Protein AF-A0A3D2RMQ5-F1 (afdb_monomer_lite)

Foldseek 3Di:
DDDFDQDFDAFPQLDPVVQVVVVHQDPDDQSNDGQGRVQVSVLVCCVVPNDDQLCVVLVVVLCCQAVFDFQAQVNQVVQQVCLVPQLPDPVRCCQQPVVSGGHDGGDTGHRNVVSVLSVQCRPVNLCSCLPDDVLVVSQVVCVVRVHRRHSVSSVVD

Secondary structure (DSSP, 8-state):
------PPPPPTT--HHHHHHTTS--SSSGGG-----HHHHHHHHHHHH--S-HHHHHHHHHHHHHH-EEPPHHHHHHHHHTHHHHTT-TTTHHHH-TTSS---TTPEE--HHHHHHHHHHHHHTTHHHHTSHHHHHHHHHHHHTT----HHHHHT-

pLDDT: mean 96.99, std 2.7, range [72.25, 98.75]

Sequence (157 aa):
MYGVNATGPAPTGATREFYIDKGGIPMKGILSVSIPGIVDGWLIAHRQLGKLPLIDVFGPAIELCEHGFPVSHKLASALATEHDRFGADPYTQPIFEPDGRPLTPGEVLYQRNLGNTLRAIATQGRDAFYEGDVAAQIAAFSDEYGGLITQEDLARF

Structure (mmCIF, N/CA/C/O backbone):
data_AF-A0A3D2RMQ5-F1
#
_entry.id   AF-A0A3D2RMQ5-F1
#
loop_
_atom_site.group_PDB
_atom_site.id
_atom_site.type_symbol
_atom_site.label_atom_id
_atom_site.label_alt_id
_atom_site.label_comp_id
_atom_site.label_asym_id
_atom_site.label_entity_id
_atom_site.label_seq_id
_atom_site.pdbx_PDB_ins_code
_atom_site.Cartn_x
_atom_site.Cartn_y
_atom_site.Cartn_z
_atom_site.occupancy
_atom_site.B_iso_or_equiv
_atom_site.auth_seq_id
_atom_site.auth_comp_id
_atom_site.auth_asym_id
_atom_site.auth_atom_id
_atom_site.pdbx_PDB_model_num
ATOM 1 N N . MET A 1 1 ? -23.120 18.360 3.024 1.00 72.25 1 MET A N 1
ATOM 2 C CA . MET A 1 1 ? -21.799 18.017 2.455 1.00 72.25 1 MET A CA 1
ATOM 3 C C . MET A 1 1 ? -21.210 16.938 3.345 1.00 72.25 1 MET A C 1
ATOM 5 O O . MET A 1 1 ? -21.239 17.128 4.553 1.00 72.25 1 MET A O 1
ATOM 9 N N . TYR A 1 2 ? -20.772 15.814 2.778 1.00 84.56 2 TYR A N 1
ATOM 10 C CA . TYR A 1 2 ? -20.103 14.746 3.526 1.00 84.56 2 TYR A CA 1
ATOM 11 C C . TYR A 1 2 ? -18.595 14.879 3.323 1.00 84.56 2 TYR A C 1
ATOM 13 O O . TYR A 1 2 ? -18.153 15.151 2.208 1.00 84.56 2 TYR A O 1
ATOM 21 N N . GLY A 1 3 ? -17.828 14.712 4.396 1.00 90.69 3 GLY A N 1
ATOM 22 C CA . GLY A 1 3 ? -16.374 14.626 4.358 1.00 90.69 3 GLY A CA 1
ATOM 23 C C . GLY A 1 3 ? -15.936 13.394 5.136 1.00 90.69 3 GLY A C 1
ATOM 24 O O . GLY A 1 3 ? -16.465 13.137 6.215 1.00 90.69 3 GLY A O 1
ATOM 25 N N . VAL A 1 4 ? -14.994 12.636 4.582 1.00 94.00 4 VAL A N 1
ATOM 26 C CA . VAL A 1 4 ? -14.385 11.477 5.242 1.00 94.00 4 VAL A CA 1
ATOM 27 C C . VAL A 1 4 ? -12.908 11.792 5.427 1.00 94.00 4 VAL A C 1
ATOM 29 O O . VAL A 1 4 ? -12.198 12.007 4.445 1.00 94.00 4 VAL A O 1
ATOM 32 N N . ASN A 1 5 ? -12.455 11.860 6.679 1.00 94.38 5 ASN A N 1
ATOM 33 C CA . ASN A 1 5 ? -11.034 11.972 6.980 1.00 94.38 5 ASN A CA 1
ATOM 34 C C . ASN A 1 5 ? -10.452 10.567 7.142 1.00 94.38 5 ASN A C 1
ATOM 36 O O . ASN A 1 5 ? -10.706 9.908 8.141 1.00 94.38 5 ASN A O 1
ATOM 40 N N . ALA A 1 6 ? -9.673 10.147 6.152 1.00 96.50 6 ALA A N 1
ATOM 41 C CA . ALA A 1 6 ? -8.998 8.855 6.097 1.00 96.50 6 ALA A CA 1
ATOM 42 C C . ALA A 1 6 ? -7.469 9.023 6.184 1.00 96.50 6 ALA A C 1
ATOM 44 O O . ALA A 1 6 ? -6.706 8.265 5.585 1.00 96.50 6 ALA A O 1
ATOM 45 N N . THR A 1 7 ? -7.015 10.083 6.860 1.00 96.94 7 THR A N 1
ATOM 46 C CA . THR A 1 7 ? -5.590 10.375 7.033 1.00 96.94 7 THR A CA 1
ATOM 47 C C . THR A 1 7 ? -5.026 9.512 8.151 1.00 96.94 7 THR A C 1
ATOM 49 O O . THR A 1 7 ? -5.446 9.623 9.299 1.00 96.94 7 THR A O 1
ATOM 52 N N . GLY A 1 8 ? -4.048 8.685 7.803 1.00 96.12 8 GLY A N 1
ATOM 53 C CA . GLY A 1 8 ? -3.319 7.839 8.734 1.00 96.12 8 GLY A CA 1
ATOM 54 C C . GLY A 1 8 ? -2.612 8.592 9.856 1.00 96.12 8 GLY A C 1
ATOM 55 O O . GLY A 1 8 ? -1.786 9.453 9.532 1.00 96.12 8 GLY A O 1
ATOM 56 N N . PRO A 1 9 ? -2.845 8.271 11.142 1.00 97.25 9 PRO A N 1
ATOM 57 C CA . PRO A 1 9 ? -2.009 8.766 12.225 1.00 97.25 9 PRO A CA 1
ATOM 58 C C . PRO A 1 9 ? -0.601 8.163 12.149 1.00 97.25 9 PRO A C 1
ATOM 60 O O . PRO A 1 9 ? -0.368 7.133 11.510 1.00 97.25 9 PRO A O 1
ATOM 63 N N . ALA A 1 10 ? 0.348 8.805 12.825 1.00 97.62 10 ALA A N 1
ATOM 64 C CA . ALA A 1 10 ? 1.646 8.195 13.078 1.00 97.62 10 ALA A CA 1
ATOM 65 C C . ALA A 1 10 ? 1.475 6.947 13.972 1.00 97.62 10 ALA A C 1
ATOM 67 O O . ALA A 1 10 ? 0.596 6.956 14.840 1.00 97.62 10 ALA A O 1
ATOM 68 N N . PRO A 1 11 ? 2.289 5.890 13.789 1.00 97.81 11 PRO A N 1
ATOM 69 C CA . PRO A 1 11 ? 2.280 4.755 14.707 1.00 97.81 11 PRO A CA 1
ATOM 70 C C . PRO A 1 11 ? 2.685 5.201 16.117 1.00 97.81 11 PRO A C 1
ATOM 72 O O . PRO A 1 11 ? 3.422 6.172 16.286 1.00 97.81 11 PRO A O 1
ATOM 75 N N . THR A 1 12 ? 2.245 4.490 17.150 1.00 97.62 12 THR A N 1
ATOM 76 C CA . THR A 1 12 ? 2.507 4.864 18.552 1.00 97.62 12 THR A CA 1
ATOM 77 C C . THR A 1 12 ? 3.998 4.937 18.899 1.00 97.62 12 THR A C 1
ATOM 79 O O . THR A 1 12 ? 4.389 5.747 19.740 1.00 97.62 12 THR A O 1
ATOM 82 N N . GLY A 1 13 ? 4.845 4.161 18.213 1.00 96.94 13 GLY A N 1
ATOM 83 C CA . GLY A 1 13 ? 6.306 4.211 18.348 1.00 96.94 13 GLY A CA 1
ATOM 84 C C . GLY A 1 13 ? 6.984 5.435 17.713 1.00 96.94 13 GLY A C 1
ATOM 85 O O . GLY A 1 13 ? 8.152 5.696 17.999 1.00 96.94 13 GLY A O 1
ATOM 86 N N . ALA A 1 14 ? 6.284 6.211 16.877 1.00 97.69 14 ALA A N 1
ATOM 87 C CA . ALA A 1 14 ? 6.812 7.390 16.180 1.00 97.69 14 ALA A CA 1
ATOM 88 C C . ALA A 1 14 ? 6.896 8.621 17.098 1.00 97.69 14 ALA A C 1
ATOM 90 O O . ALA A 1 14 ? 6.240 9.642 16.882 1.00 97.69 14 ALA A O 1
ATOM 91 N N . THR A 1 15 ? 7.719 8.534 18.141 1.00 98.12 15 THR A N 1
ATOM 92 C CA . THR A 1 15 ? 7.943 9.638 19.079 1.00 98.12 15 THR A CA 1
ATOM 93 C C . THR A 1 15 ? 8.925 10.662 18.517 1.00 98.12 15 THR A C 1
ATOM 95 O O . THR A 1 15 ? 9.773 10.372 17.667 1.00 98.12 15 THR A O 1
ATOM 98 N N . ARG A 1 16 ? 8.843 11.895 19.025 1.00 97.62 16 ARG A N 1
ATOM 99 C CA . ARG A 1 16 ? 9.800 12.952 18.684 1.00 97.62 16 ARG A CA 1
ATOM 100 C C . ARG A 1 16 ? 11.228 12.530 19.031 1.00 97.62 16 ARG A C 1
ATOM 102 O O . ARG A 1 16 ? 12.143 12.770 18.251 1.00 97.62 16 ARG A O 1
ATOM 109 N N . GLU A 1 17 ? 11.409 11.912 20.190 1.00 98.12 17 GLU A N 1
ATOM 110 C CA . GLU A 1 17 ? 12.701 11.472 20.711 1.00 98.12 17 GLU A CA 1
ATOM 111 C C . GLU A 1 17 ? 13.322 10.403 19.808 1.00 98.12 17 GLU A C 1
ATOM 113 O O . GLU A 1 17 ? 14.502 10.514 19.477 1.00 98.12 17 GLU A O 1
ATOM 118 N N . PHE A 1 18 ? 12.521 9.441 19.331 1.00 97.75 18 PHE A N 1
ATOM 119 C CA . PHE A 1 18 ? 12.967 8.429 18.372 1.00 97.75 18 PHE A CA 1
ATOM 120 C C . PHE A 1 18 ? 13.532 9.071 17.101 1.00 97.75 18 PHE A C 1
ATOM 122 O O . PHE A 1 18 ? 14.634 8.744 16.667 1.00 97.75 18 PHE A O 1
ATOM 129 N N . TYR A 1 19 ? 12.814 10.030 16.512 1.00 98.00 19 TYR A N 1
ATOM 130 C CA . TYR A 1 19 ? 13.286 10.660 15.279 1.00 98.00 19 TYR A CA 1
ATOM 131 C C . TYR A 1 19 ? 14.429 11.648 15.495 1.00 98.00 19 TYR A C 1
ATOM 133 O O . TYR A 1 19 ? 15.232 11.818 14.585 1.00 98.00 19 TYR A O 1
ATOM 141 N N . ILE A 1 20 ? 14.561 12.270 16.669 1.00 97.69 20 ILE A N 1
ATOM 142 C CA . ILE A 1 20 ? 15.762 13.057 16.989 1.00 97.69 20 ILE A CA 1
ATOM 143 C C . ILE A 1 20 ? 16.998 12.155 16.993 1.00 97.69 20 ILE A C 1
ATOM 145 O O . ILE A 1 20 ? 17.999 12.517 16.377 1.00 97.69 20 ILE A O 1
ATOM 149 N N . ASP A 1 21 ? 16.915 10.977 17.617 1.00 96.38 21 ASP A N 1
ATOM 150 C CA . ASP A 1 21 ? 18.005 9.993 17.631 1.00 96.38 21 ASP A CA 1
ATOM 151 C C . ASP A 1 21 ? 18.366 9.505 16.215 1.00 96.38 21 ASP A C 1
ATOM 153 O O . ASP A 1 21 ? 19.538 9.384 15.865 1.00 96.38 21 ASP A O 1
ATOM 157 N N . LYS A 1 22 ? 17.364 9.331 15.344 1.00 95.19 22 LYS A N 1
ATOM 158 C CA . LYS A 1 22 ? 17.560 8.947 13.934 1.00 95.19 22 LYS A CA 1
ATOM 159 C C . LYS A 1 22 ? 18.005 10.086 13.008 1.00 95.19 22 LYS A C 1
ATOM 161 O O . LYS A 1 22 ? 18.227 9.838 11.824 1.00 95.19 22 LYS A O 1
ATOM 166 N N . GLY A 1 23 ? 18.150 11.314 13.509 1.00 96.69 23 GLY A N 1
ATOM 167 C CA . GLY A 1 23 ? 18.538 12.475 12.699 1.00 96.69 23 GLY A CA 1
ATOM 168 C C . GLY A 1 23 ? 17.407 13.071 11.847 1.00 96.69 23 GLY A C 1
ATOM 169 O O . GLY A 1 23 ? 17.673 13.806 10.899 1.00 96.69 23 GLY A O 1
ATOM 170 N N . GLY A 1 24 ? 16.151 12.780 12.188 1.00 96.94 24 GLY A N 1
ATOM 171 C CA . GLY A 1 24 ? 14.937 13.246 11.519 1.00 96.94 24 GLY A CA 1
ATOM 172 C C . GLY A 1 24 ? 14.109 12.112 10.909 1.00 96.94 24 GLY A C 1
ATOM 173 O O . GLY A 1 24 ? 14.507 10.948 10.906 1.00 96.94 24 GLY A O 1
ATOM 174 N N . ILE A 1 25 ? 12.933 12.461 10.380 1.00 97.62 25 ILE A N 1
ATOM 175 C CA . ILE A 1 25 ? 12.109 11.528 9.599 1.00 97.62 25 ILE A CA 1
ATOM 176 C C . ILE A 1 25 ? 12.741 11.404 8.204 1.00 97.62 25 ILE A C 1
ATOM 178 O O . ILE A 1 25 ? 12.892 12.424 7.523 1.00 97.62 25 ILE A O 1
ATOM 182 N N . PRO A 1 26 ? 13.124 10.196 7.754 1.00 96.19 26 PRO A N 1
ATOM 183 C CA . PRO A 1 26 ? 13.676 10.022 6.418 1.00 96.19 26 PRO A CA 1
ATOM 184 C C . PRO A 1 26 ? 12.600 10.236 5.346 1.00 96.19 26 PRO A C 1
ATOM 186 O O . PRO A 1 26 ? 11.413 10.034 5.580 1.00 96.19 26 PRO A O 1
ATOM 189 N N . MET A 1 27 ? 13.018 10.597 4.130 1.00 93.75 27 MET A N 1
ATOM 190 C CA . MET A 1 27 ? 12.093 10.799 3.001 1.00 93.75 27 MET A CA 1
ATOM 191 C C . MET A 1 27 ? 11.537 9.496 2.409 1.00 93.75 27 MET A C 1
ATOM 193 O O . MET A 1 27 ? 10.518 9.522 1.723 1.00 93.75 27 MET A O 1
ATOM 197 N N . LYS A 1 28 ? 12.237 8.374 2.600 1.00 91.62 28 LYS A N 1
ATOM 198 C CA . LYS A 1 28 ? 11.895 7.053 2.056 1.00 91.62 28 LYS A CA 1
ATOM 199 C C . LYS A 1 28 ? 12.197 5.971 3.099 1.00 91.62 28 LYS A C 1
ATOM 201 O O . LYS A 1 28 ? 13.032 6.177 3.979 1.00 91.62 28 LYS A O 1
ATOM 206 N N . GLY A 1 29 ? 11.583 4.801 2.929 1.00 93.12 29 GLY A N 1
ATOM 207 C CA . GLY A 1 29 ? 11.804 3.615 3.761 1.00 93.12 29 GLY A CA 1
ATOM 208 C C . GLY A 1 29 ? 10.751 3.437 4.855 1.00 93.12 29 GLY A C 1
ATOM 209 O O . GLY A 1 29 ? 9.871 4.272 5.037 1.00 93.12 29 GLY A O 1
ATOM 210 N N . ILE A 1 30 ? 10.835 2.333 5.599 1.00 96.00 30 ILE A N 1
ATOM 211 C CA . ILE A 1 30 ? 9.796 1.936 6.565 1.00 96.00 30 ILE A CA 1
ATOM 212 C C . ILE A 1 30 ? 9.619 2.923 7.734 1.00 96.00 30 ILE A C 1
ATOM 214 O O . ILE A 1 30 ? 8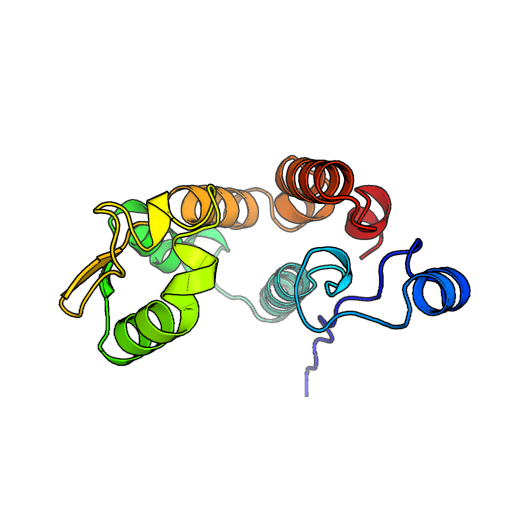.585 2.949 8.387 1.00 96.00 30 ILE A O 1
ATOM 218 N N . LEU A 1 31 ? 10.600 3.789 7.989 1.00 97.62 31 LEU A N 1
ATOM 219 C CA . LEU A 1 31 ? 10.501 4.833 9.012 1.00 97.62 31 LEU A CA 1
ATOM 220 C C . LEU A 1 31 ? 9.810 6.113 8.518 1.00 97.62 31 LEU A C 1
ATOM 222 O O . LEU A 1 31 ? 9.659 7.047 9.302 1.00 97.62 31 LEU A O 1
ATOM 226 N N . SER A 1 32 ? 9.407 6.189 7.246 1.00 96.62 32 SER A N 1
ATOM 227 C CA . SER A 1 32 ? 8.717 7.354 6.677 1.00 96.62 32 SER A CA 1
ATOM 228 C C . SER A 1 32 ? 7.203 7.161 6.526 1.00 96.62 32 SER A C 1
ATOM 230 O O . SER A 1 32 ? 6.549 8.014 5.927 1.00 96.62 32 SER A O 1
ATOM 232 N N . VAL A 1 33 ? 6.639 6.038 6.987 1.00 96.38 33 VAL A N 1
ATOM 233 C CA . VAL A 1 33 ? 5.224 5.689 6.767 1.00 96.38 33 VAL A CA 1
ATOM 234 C C . VAL A 1 33 ? 4.345 5.975 7.987 1.00 96.38 33 VAL A C 1
ATOM 236 O O . VAL A 1 33 ? 4.785 5.890 9.132 1.00 96.38 33 VAL A O 1
ATOM 239 N N . SER A 1 34 ? 3.079 6.299 7.725 1.00 97.44 34 SER A N 1
ATOM 240 C CA . SER A 1 34 ? 2.001 6.368 8.717 1.00 97.44 34 SER A CA 1
ATOM 241 C C . SER A 1 34 ? 1.009 5.220 8.506 1.00 97.44 34 SER A C 1
ATOM 243 O O . SER A 1 34 ? 1.110 4.475 7.527 1.00 97.44 34 SER A O 1
ATOM 245 N N . ILE A 1 35 ? 0.047 5.064 9.416 1.00 98.19 35 ILE A N 1
ATOM 246 C CA . ILE A 1 35 ? -0.966 4.006 9.327 1.00 98.19 35 ILE A CA 1
ATOM 247 C C . ILE A 1 35 ? -1.814 4.179 8.052 1.00 98.19 35 ILE A C 1
ATOM 249 O O . ILE A 1 35 ? -2.410 5.235 7.865 1.00 98.19 35 ILE A O 1
ATOM 2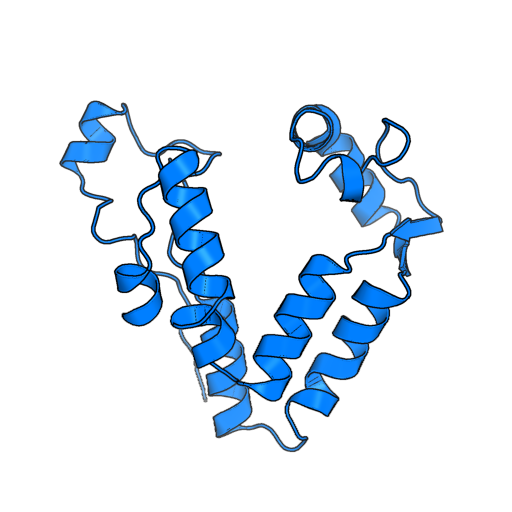53 N N . PRO A 1 36 ? -1.910 3.195 7.139 1.00 97.12 36 PRO A N 1
ATOM 254 C CA . PRO A 1 36 ? -2.650 3.383 5.890 1.00 97.12 36 PRO A CA 1
ATOM 255 C C . PRO A 1 36 ? -4.160 3.565 6.115 1.00 97.12 36 PRO A C 1
ATOM 257 O O . PRO A 1 36 ? -4.871 2.629 6.473 1.00 97.12 36 PRO A O 1
ATOM 260 N N . GLY A 1 37 ? -4.676 4.773 5.866 1.00 97.50 37 GLY A N 1
ATOM 261 C CA . GLY A 1 37 ? -6.065 5.105 6.206 1.00 97.50 37 GLY A CA 1
ATOM 262 C C . GLY A 1 37 ? -7.102 4.977 5.085 1.00 97.50 37 GLY A C 1
ATOM 263 O O . GLY A 1 37 ? -8.304 4.952 5.343 1.00 97.50 37 GLY A O 1
ATOM 264 N N . ILE A 1 38 ? -6.668 4.882 3.825 1.00 96.75 38 ILE A N 1
ATOM 265 C CA . ILE A 1 38 ? -7.568 5.002 2.666 1.00 96.75 38 ILE A CA 1
ATOM 266 C C . ILE A 1 38 ? -8.642 3.905 2.594 1.00 96.75 38 ILE A C 1
AT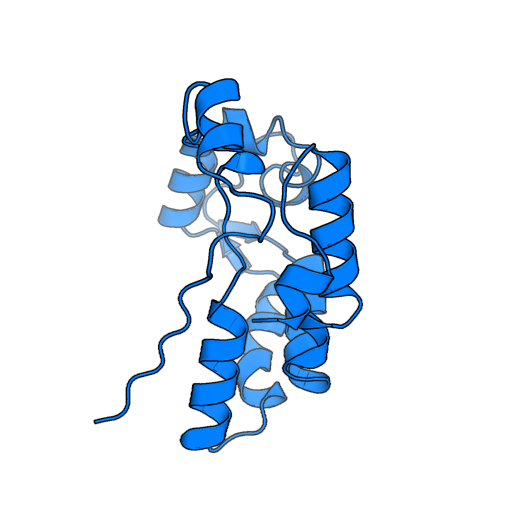OM 268 O O . ILE A 1 38 ? -9.749 4.176 2.129 1.00 96.75 38 ILE A O 1
ATOM 272 N N . VAL A 1 39 ? -8.342 2.694 3.078 1.00 97.56 39 VAL A N 1
ATOM 273 C CA . VAL A 1 39 ? -9.274 1.558 3.041 1.00 97.56 39 VAL A CA 1
ATOM 274 C C . VAL A 1 39 ? -10.499 1.847 3.900 1.00 97.56 39 VAL A C 1
ATOM 276 O O . VAL A 1 39 ? -11.620 1.722 3.410 1.00 97.56 39 VAL A O 1
ATOM 279 N N . ASP A 1 40 ? -10.316 2.319 5.133 1.00 97.31 40 ASP A N 1
ATOM 280 C CA . ASP A 1 40 ? -11.447 2.713 5.977 1.00 97.31 40 ASP A CA 1
ATOM 281 C C . ASP A 1 40 ? -12.221 3.882 5.361 1.00 97.31 40 ASP A C 1
ATOM 283 O O . ASP A 1 40 ? -13.449 3.895 5.364 1.00 97.31 40 ASP A O 1
ATOM 287 N N . GLY A 1 41 ? -11.513 4.824 4.730 1.00 97.38 41 GLY A N 1
ATOM 288 C CA . GLY A 1 41 ? -12.131 5.920 3.990 1.00 97.38 41 GLY A CA 1
ATOM 289 C C . GLY A 1 41 ? -13.110 5.440 2.917 1.00 97.38 41 GLY A C 1
ATOM 290 O O . GLY A 1 41 ? -14.249 5.916 2.848 1.00 97.38 41 GLY A O 1
ATOM 291 N N . TRP A 1 42 ? -12.693 4.469 2.100 1.00 97.62 42 TRP A N 1
ATOM 292 C CA . TRP A 1 42 ? -13.556 3.840 1.099 1.00 97.62 42 TRP A CA 1
ATOM 293 C C . TRP A 1 42 ? -14.746 3.128 1.736 1.00 97.62 42 TRP A C 1
ATOM 295 O O . TRP A 1 42 ? -15.873 3.289 1.266 1.00 97.62 42 TRP A O 1
ATOM 305 N N . LEU A 1 43 ? -14.521 2.377 2.814 1.00 97.62 43 LEU A N 1
ATOM 306 C CA . LEU A 1 43 ? -15.565 1.599 3.478 1.00 97.62 43 LEU A CA 1
ATOM 307 C C . LEU A 1 43 ? -16.580 2.483 4.216 1.00 97.62 43 LEU A C 1
ATOM 309 O O . LEU A 1 43 ? -17.773 2.186 4.183 1.00 97.62 43 LEU A O 1
ATOM 313 N N . ILE A 1 44 ? -16.158 3.592 4.826 1.00 97.00 44 ILE A N 1
ATOM 314 C CA . ILE A 1 44 ? -17.048 4.596 5.426 1.00 97.00 44 ILE A CA 1
ATOM 315 C C . ILE A 1 44 ? -17.894 5.258 4.338 1.00 97.00 44 ILE A C 1
ATOM 317 O O . ILE A 1 44 ? -19.117 5.333 4.473 1.00 97.00 44 ILE A O 1
ATOM 321 N N . ALA A 1 45 ? -17.265 5.713 3.249 1.00 97.12 45 ALA A N 1
ATOM 322 C CA . ALA A 1 45 ? -17.978 6.341 2.141 1.00 97.12 45 ALA A CA 1
ATOM 323 C C . ALA A 1 45 ? -18.999 5.377 1.517 1.00 97.12 45 ALA A C 1
ATOM 325 O O . ALA A 1 45 ? -20.146 5.757 1.274 1.00 97.12 45 ALA A O 1
ATOM 326 N N . HIS A 1 46 ? -18.611 4.116 1.314 1.00 97.44 46 HIS A N 1
ATOM 327 C CA . HIS A 1 46 ? -19.493 3.071 0.802 1.00 97.44 46 HIS A CA 1
ATOM 328 C C . HIS A 1 46 ? -20.633 2.752 1.774 1.00 97.44 46 HIS A C 1
ATOM 330 O O . HIS A 1 46 ? -21.785 2.714 1.358 1.00 97.44 46 HIS A O 1
ATOM 336 N N . ARG A 1 47 ? -20.368 2.631 3.077 1.00 96.25 47 ARG A N 1
ATOM 337 C CA . ARG A 1 47 ? -21.417 2.403 4.083 1.00 96.25 47 ARG A CA 1
ATOM 338 C C . ARG A 1 47 ? -22.459 3.522 4.103 1.00 96.25 47 ARG A C 1
ATOM 340 O O . ARG A 1 47 ? -23.634 3.257 4.334 1.00 96.25 47 ARG A O 1
ATOM 347 N N . GLN A 1 48 ? -22.033 4.766 3.892 1.00 95.81 48 GLN A N 1
ATOM 348 C CA . GLN A 1 48 ? -22.923 5.928 3.932 1.00 95.81 48 GLN A CA 1
ATOM 349 C C . GLN A 1 48 ? -23.680 6.159 2.619 1.00 95.81 48 GLN A C 1
ATOM 351 O O . GLN A 1 48 ? -24.829 6.594 2.652 1.00 95.81 48 GLN A O 1
ATOM 356 N N . LEU A 1 49 ? -23.035 5.929 1.472 1.00 96.69 49 LEU A N 1
ATOM 357 C CA . LEU A 1 49 ? -23.518 6.391 0.161 1.00 96.69 49 LEU A CA 1
ATOM 358 C C . LEU A 1 49 ? -23.560 5.293 -0.913 1.00 96.69 49 LEU A C 1
ATOM 360 O O . LEU A 1 49 ? -24.054 5.529 -2.019 1.00 96.69 49 LEU A O 1
ATOM 364 N N . GLY A 1 50 ? -23.018 4.116 -0.620 1.00 96.69 50 GLY A N 1
ATOM 365 C CA . GLY A 1 50 ? -22.931 2.985 -1.530 1.00 96.69 50 GLY A CA 1
ATOM 366 C C . GLY A 1 50 ? -24.304 2.425 -1.885 1.00 96.69 50 GLY A C 1
ATOM 367 O O . GLY A 1 50 ? -25.233 2.413 -1.082 1.00 96.69 50 GLY A O 1
ATOM 368 N N . LYS A 1 51 ? -24.429 1.965 -3.131 1.00 97.94 51 LYS A N 1
ATOM 369 C CA . LYS A 1 51 ? -25.665 1.372 -3.672 1.00 97.94 51 LYS A CA 1
ATOM 370 C C . LYS A 1 51 ? -25.477 -0.044 -4.202 1.00 97.94 51 LYS A C 1
ATOM 372 O O . LYS A 1 51 ? -26.455 -0.762 -4.367 1.00 97.94 51 LYS A O 1
ATOM 377 N N . LEU A 1 52 ? -24.234 -0.415 -4.494 1.00 98.31 52 LEU A N 1
ATOM 378 C CA . LEU A 1 52 ? -23.854 -1.739 -4.969 1.00 98.31 52 LEU A CA 1
ATOM 379 C C . LEU A 1 52 ? -23.127 -2.488 -3.847 1.00 98.31 52 LEU A C 1
ATOM 381 O O . LEU A 1 52 ? -22.447 -1.836 -3.051 1.00 98.31 52 LEU A O 1
ATOM 385 N N . PRO A 1 53 ? -23.224 -3.823 -3.783 1.00 97.88 53 PRO A N 1
ATOM 386 C CA . PRO A 1 53 ? -22.347 -4.651 -2.959 1.00 97.88 53 PRO A CA 1
ATOM 387 C C . PRO A 1 53 ? -20.861 -4.293 -3.137 1.00 97.88 53 PRO A C 1
ATOM 389 O O . PRO A 1 53 ? -20.429 -3.961 -4.239 1.00 97.88 53 PRO A O 1
ATOM 392 N N . LEU A 1 54 ? -20.058 -4.378 -2.067 1.00 97.38 54 LEU A N 1
ATOM 393 C CA . LEU A 1 54 ? -18.617 -4.071 -2.128 1.00 97.38 54 LEU A CA 1
ATOM 394 C C . LEU A 1 54 ? -17.888 -4.908 -3.184 1.00 97.38 54 LEU A C 1
ATOM 396 O O . LEU A 1 54 ? -17.040 -4.383 -3.897 1.00 97.38 54 LEU A O 1
ATOM 400 N N . ILE A 1 55 ? -18.252 -6.183 -3.327 1.00 97.81 55 ILE A N 1
ATOM 401 C CA . ILE A 1 55 ? -17.648 -7.063 -4.331 1.00 97.81 55 ILE A CA 1
ATOM 402 C C . ILE A 1 55 ? -17.852 -6.557 -5.762 1.00 97.81 55 ILE A C 1
ATOM 404 O O . ILE A 1 55 ? -16.927 -6.645 -6.562 1.00 97.81 55 ILE A O 1
ATOM 408 N N . ASP A 1 56 ? -18.994 -5.937 -6.061 1.00 98.25 56 ASP A N 1
ATOM 409 C CA . ASP A 1 56 ? -19.263 -5.366 -7.384 1.00 98.25 56 ASP A CA 1
ATOM 410 C C . ASP A 1 56 ? -18.474 -4.068 -7.603 1.00 98.25 56 ASP A C 1
ATOM 412 O O . ASP A 1 56 ? -18.063 -3.760 -8.719 1.00 98.25 56 ASP A O 1
ATOM 416 N N . VAL A 1 57 ? -18.219 -3.308 -6.531 1.00 98.25 57 VAL A N 1
ATOM 417 C CA . VAL A 1 57 ? -17.411 -2.079 -6.581 1.00 98.25 57 VAL A CA 1
ATOM 418 C C . VAL A 1 57 ? -15.927 -2.394 -6.794 1.00 98.25 57 VAL A C 1
ATOM 420 O O . VAL A 1 57 ? -15.270 -1.733 -7.595 1.00 98.25 57 VAL A O 1
ATOM 423 N N . PHE A 1 58 ? -15.391 -3.393 -6.089 1.00 98.50 58 PHE A N 1
ATOM 424 C CA . PHE A 1 58 ? -13.979 -3.783 -6.171 1.00 98.50 58 PHE A CA 1
ATOM 425 C C . PHE A 1 58 ? -13.679 -4.752 -7.322 1.00 98.50 58 PHE A C 1
ATOM 427 O O . PHE A 1 58 ? -12.528 -4.832 -7.752 1.00 98.50 58 PHE A O 1
ATOM 434 N N . GLY A 1 59 ? -14.690 -5.460 -7.834 1.00 98.62 59 GLY A N 1
ATOM 435 C CA . GLY A 1 59 ? -14.572 -6.485 -8.873 1.00 98.62 59 GLY A CA 1
ATOM 436 C C . GLY A 1 59 ? -13.695 -6.076 -10.059 1.00 98.62 59 GLY A C 1
ATOM 437 O O . GLY A 1 59 ? -12.708 -6.764 -10.315 1.00 98.62 59 GLY A O 1
ATOM 438 N N . PRO A 1 60 ? -13.939 -4.921 -10.709 1.00 98.69 60 PRO A N 1
ATOM 439 C CA . PRO A 1 60 ? -13.120 -4.481 -11.840 1.00 98.69 60 PRO A CA 1
ATOM 440 C C . PRO A 1 60 ? -11.633 -4.305 -11.497 1.00 98.69 60 PRO A C 1
ATOM 442 O O . PRO A 1 60 ? -10.763 -4.641 -12.296 1.00 98.69 60 PRO A O 1
ATOM 445 N N . ALA A 1 61 ? -11.312 -3.797 -10.303 1.00 98.56 61 ALA A N 1
ATOM 446 C CA . ALA A 1 61 ? -9.923 -3.633 -9.874 1.00 98.56 61 ALA A CA 1
ATOM 447 C C . ALA A 1 61 ? -9.257 -4.985 -9.577 1.00 98.56 61 ALA A C 1
ATOM 449 O O . ALA A 1 61 ? -8.087 -5.182 -9.911 1.00 98.56 61 ALA A O 1
ATOM 450 N N . ILE A 1 62 ? -10.003 -5.921 -8.982 1.00 98.75 62 ILE A N 1
ATOM 451 C CA . ILE A 1 62 ? -9.540 -7.287 -8.719 1.00 98.75 62 ILE A CA 1
ATOM 452 C C . ILE A 1 62 ? -9.250 -8.012 -10.041 1.00 98.75 62 ILE A C 1
ATOM 454 O O . ILE A 1 62 ? -8.169 -8.578 -10.191 1.00 98.75 62 ILE A O 1
ATOM 458 N N . GLU A 1 63 ? -10.153 -7.929 -11.022 1.00 98.62 63 GLU A N 1
ATOM 459 C CA . GLU A 1 63 ? -9.966 -8.527 -12.351 1.00 98.62 63 GLU A CA 1
ATOM 460 C C . GLU A 1 63 ? -8.710 -7.993 -13.048 1.00 98.62 63 GLU A C 1
ATOM 462 O O . GLU A 1 63 ? -7.910 -8.779 -13.554 1.00 98.62 63 GLU A O 1
ATOM 467 N N . LEU A 1 64 ? -8.478 -6.675 -13.019 1.00 98.69 64 LEU A N 1
ATOM 468 C CA . LEU A 1 64 ? -7.262 -6.078 -13.585 1.00 98.69 64 LEU A CA 1
ATOM 469 C C . LEU A 1 64 ? -5.993 -6.540 -12.856 1.00 98.69 64 LEU A C 1
ATOM 471 O O . LEU A 1 64 ? -4.957 -6.728 -13.489 1.00 98.69 64 LEU A O 1
ATOM 475 N N . CYS A 1 65 ? -6.051 -6.755 -11.540 1.00 98.62 65 CYS A N 1
ATOM 476 C CA . CYS A 1 65 ? -4.918 -7.289 -10.785 1.00 98.62 65 CYS A CA 1
ATOM 477 C C . CYS A 1 65 ? -4.607 -8.753 -11.148 1.00 98.62 65 CYS A C 1
ATOM 479 O O . CYS A 1 65 ? -3.434 -9.135 -11.201 1.00 98.62 65 CYS A O 1
ATOM 481 N N . GLU A 1 66 ? -5.639 -9.568 -11.384 1.00 97.88 66 GLU A N 1
ATOM 482 C CA . GLU A 1 66 ? -5.531 -11.010 -11.645 1.00 97.88 66 GLU A CA 1
ATOM 483 C C . GLU A 1 66 ? -5.186 -11.330 -13.105 1.00 97.88 66 GLU A C 1
ATOM 485 O O . GLU A 1 66 ? -4.282 -12.133 -13.370 1.00 97.88 66 GLU A O 1
ATOM 490 N N . HIS A 1 67 ? -5.878 -10.684 -14.043 1.00 98.31 67 HIS A N 1
ATOM 491 C CA . HIS A 1 67 ? -5.735 -10.886 -15.487 1.00 98.31 67 HIS A CA 1
ATOM 492 C C . HIS A 1 67 ? -4.727 -9.938 -16.137 1.00 98.31 67 HIS A C 1
ATOM 494 O O . HIS A 1 67 ? -4.314 -10.166 -17.272 1.00 98.31 67 HIS A O 1
ATOM 500 N N . GLY A 1 68 ? -4.287 -8.929 -15.390 1.00 98.44 68 GLY A N 1
ATOM 501 C CA . GLY A 1 68 ? -3.311 -7.950 -15.824 1.00 98.44 68 GLY A CA 1
ATOM 502 C C . GLY A 1 68 ? -3.887 -6.887 -16.755 1.00 98.44 68 GLY A C 1
ATOM 503 O O . GLY A 1 68 ? -5.002 -6.985 -17.268 1.00 98.44 68 GLY A O 1
ATOM 504 N N . PHE A 1 69 ? -3.103 -5.836 -16.969 1.00 98.62 69 PHE A N 1
ATOM 505 C CA . PHE A 1 69 ? -3.458 -4.734 -17.859 1.00 98.62 69 PHE A CA 1
ATOM 506 C C . PHE A 1 69 ? -2.219 -4.168 -18.563 1.00 98.62 69 PHE A C 1
ATOM 508 O O . PHE A 1 69 ? -1.112 -4.261 -18.023 1.00 98.62 69 PHE A O 1
ATOM 515 N N . PRO A 1 70 ? -2.373 -3.582 -19.766 1.00 98.62 70 PRO A N 1
ATOM 516 C CA . PRO A 1 70 ? -1.250 -3.001 -20.486 1.00 98.62 70 PRO A CA 1
ATOM 517 C C . PRO A 1 70 ? -0.718 -1.767 -19.753 1.00 98.62 70 PRO A C 1
ATOM 519 O O . PRO A 1 70 ? -1.464 -0.844 -19.408 1.00 98.62 70 PRO A O 1
ATOM 522 N N . VAL A 1 71 ? 0.595 -1.723 -19.554 1.00 98.62 71 VAL A N 1
ATOM 523 C CA . VAL A 1 71 ? 1.288 -0.590 -18.946 1.00 98.62 71 VAL A CA 1
ATOM 524 C C . VAL A 1 71 ? 1.119 0.644 -19.832 1.00 98.62 71 VAL A C 1
ATOM 526 O O . VAL A 1 71 ? 1.419 0.635 -21.026 1.00 98.62 71 VAL A O 1
ATOM 529 N N . SER A 1 72 ? 0.629 1.735 -19.243 1.00 98.62 72 SER A N 1
ATOM 530 C CA . SER A 1 72 ? 0.510 3.022 -19.935 1.00 98.62 72 SER A CA 1
ATOM 531 C C . SER A 1 72 ? 1.868 3.720 -20.068 1.00 98.62 72 SER A C 1
ATOM 533 O O . SER A 1 72 ? 2.771 3.493 -19.266 1.00 98.62 72 SER A O 1
ATOM 535 N N . HIS A 1 73 ? 1.993 4.666 -21.006 1.00 98.50 73 HIS A N 1
ATOM 536 C CA . HIS A 1 73 ? 3.196 5.504 -21.128 1.00 98.50 73 HIS A CA 1
ATOM 537 C C . HIS A 1 73 ? 3.566 6.227 -19.825 1.00 98.50 73 HIS A C 1
ATOM 539 O O . HIS A 1 73 ? 4.741 6.303 -19.471 1.00 98.50 73 HIS A O 1
ATOM 545 N N . LYS A 1 74 ? 2.566 6.729 -19.085 1.00 98.44 74 LYS A N 1
ATOM 546 C CA . LYS A 1 74 ? 2.795 7.409 -17.804 1.00 98.44 74 LYS A CA 1
ATOM 547 C C . LYS A 1 74 ? 3.343 6.448 -16.749 1.00 98.44 74 LYS A C 1
ATOM 549 O O . LYS A 1 74 ? 4.268 6.814 -16.031 1.00 98.44 74 LYS A O 1
ATOM 554 N N . LEU A 1 75 ? 2.788 5.237 -16.665 1.00 98.25 75 LEU A N 1
ATOM 555 C CA . LEU A 1 75 ? 3.270 4.224 -15.729 1.00 98.25 75 LEU A CA 1
ATOM 556 C C . LEU A 1 75 ? 4.689 3.775 -16.095 1.00 98.25 75 LEU A C 1
ATOM 558 O O . LEU A 1 75 ? 5.553 3.812 -15.230 1.00 98.25 75 LEU A O 1
ATOM 562 N N . ALA A 1 76 ? 4.964 3.466 -17.365 1.00 98.50 76 ALA A N 1
ATOM 563 C CA . ALA A 1 76 ? 6.307 3.095 -17.820 1.00 98.50 76 ALA A CA 1
ATOM 564 C C . ALA A 1 76 ? 7.356 4.172 -17.490 1.00 98.50 76 ALA A C 1
ATOM 566 O O . ALA A 1 76 ? 8.433 3.861 -16.993 1.00 98.50 76 ALA A O 1
ATOM 567 N N . SER A 1 77 ? 7.027 5.454 -17.696 1.00 98.38 77 SER A N 1
ATOM 568 C CA . SER A 1 77 ? 7.920 6.563 -17.333 1.00 98.38 77 SER A CA 1
ATOM 569 C C . SER A 1 77 ? 8.199 6.630 -15.828 1.00 98.38 77 SER A C 1
ATOM 571 O O . SER A 1 77 ? 9.316 6.963 -15.430 1.00 98.38 77 SER A O 1
ATOM 573 N N . ALA A 1 78 ? 7.197 6.340 -14.993 1.00 97.81 78 ALA A N 1
ATOM 574 C CA . ALA A 1 78 ? 7.363 6.306 -13.544 1.00 97.81 78 ALA A CA 1
ATOM 575 C C . ALA A 1 78 ? 8.221 5.110 -13.105 1.00 97.81 78 ALA A C 1
ATOM 577 O O . ALA A 1 78 ? 9.126 5.285 -12.297 1.00 97.81 78 ALA A O 1
ATOM 578 N N . LEU A 1 79 ? 7.993 3.926 -13.686 1.00 97.88 79 LEU A N 1
ATOM 579 C CA . LEU A 1 79 ? 8.803 2.735 -13.419 1.00 97.88 79 LEU A CA 1
ATOM 580 C C . LEU A 1 79 ? 10.267 2.953 -13.813 1.00 97.88 79 LEU A C 1
ATOM 582 O O . LEU A 1 79 ? 11.153 2.660 -13.023 1.00 97.88 79 LEU A O 1
ATOM 586 N N . ALA A 1 80 ? 10.524 3.556 -14.978 1.00 97.88 80 ALA A N 1
ATOM 587 C CA . ALA A 1 80 ? 11.880 3.879 -15.418 1.00 97.88 80 ALA A CA 1
ATOM 588 C C . ALA A 1 80 ? 12.605 4.850 -14.468 1.00 97.88 80 ALA A C 1
ATOM 590 O O . ALA A 1 80 ? 13.804 4.720 -14.255 1.00 97.88 80 ALA A O 1
ATOM 591 N N . THR A 1 81 ? 11.881 5.806 -13.877 1.00 97.38 81 THR A N 1
ATOM 592 C CA . THR A 1 81 ? 12.449 6.755 -12.900 1.00 97.38 81 THR A CA 1
ATOM 593 C C . THR A 1 81 ? 12.771 6.082 -11.565 1.00 97.38 81 THR A C 1
ATOM 595 O O . THR A 1 81 ? 13.690 6.497 -10.865 1.00 97.38 81 THR A O 1
ATOM 598 N N . GLU A 1 82 ? 12.023 5.041 -11.203 1.00 95.19 82 GLU A N 1
ATOM 599 C CA . GLU A 1 82 ? 12.181 4.311 -9.944 1.00 95.19 82 GLU A CA 1
ATOM 600 C C . GLU A 1 82 ? 13.022 3.033 -10.090 1.00 95.19 82 GLU A C 1
ATOM 602 O O . GLU A 1 82 ? 13.112 2.277 -9.125 1.00 95.19 82 GLU A O 1
ATOM 607 N N . HIS A 1 83 ? 13.662 2.810 -11.245 1.00 95.94 83 HIS A N 1
ATOM 608 C CA . HIS A 1 83 ? 14.424 1.594 -11.557 1.00 95.94 83 HIS A CA 1
ATOM 609 C C . HIS A 1 83 ? 15.437 1.226 -10.467 1.00 95.94 83 HIS A C 1
ATOM 611 O O . HIS A 1 83 ? 15.412 0.115 -9.946 1.00 95.94 83 HIS A O 1
ATOM 617 N N . ASP A 1 84 ? 16.257 2.188 -10.036 1.00 94.88 84 ASP A N 1
ATOM 618 C CA . ASP A 1 84 ? 17.280 1.959 -9.007 1.00 94.88 84 ASP A CA 1
ATOM 619 C C . ASP A 1 84 ? 16.688 1.442 -7.685 1.00 94.88 84 ASP A C 1
ATOM 621 O O . ASP A 1 84 ? 17.356 0.736 -6.932 1.00 94.88 84 ASP A O 1
ATOM 625 N N . ARG A 1 85 ? 15.431 1.793 -7.384 1.00 92.75 85 ARG A N 1
ATOM 626 C CA . ARG A 1 85 ? 14.738 1.353 -6.170 1.00 92.75 85 ARG A CA 1
ATOM 627 C C . ARG A 1 85 ? 13.963 0.0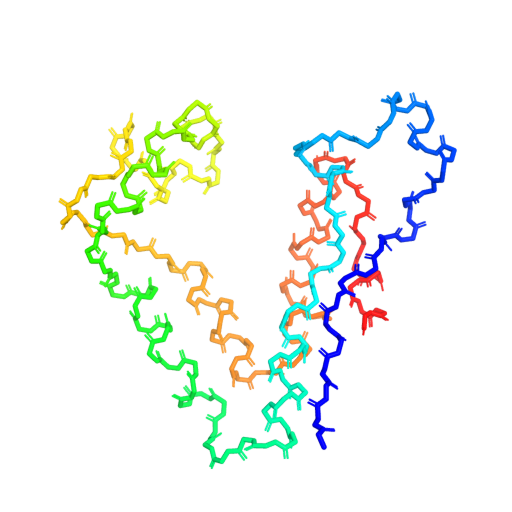64 -6.397 1.00 92.75 85 ARG A C 1
ATOM 629 O O . ARG A 1 85 ? 14.063 -0.839 -5.576 1.00 92.75 85 ARG A O 1
ATOM 636 N N . PHE A 1 86 ? 13.170 -0.009 -7.463 1.00 94.81 86 PHE A N 1
ATOM 637 C CA . PHE A 1 86 ? 12.318 -1.164 -7.718 1.00 94.81 86 PHE A CA 1
ATOM 638 C C . PHE A 1 86 ? 13.111 -2.383 -8.176 1.00 94.81 86 PHE A C 1
ATOM 640 O O . PHE A 1 86 ? 12.836 -3.477 -7.700 1.00 94.81 86 PHE A O 1
ATOM 647 N N . GLY A 1 87 ? 14.135 -2.210 -9.011 1.00 94.62 87 GLY A N 1
ATOM 648 C CA . GLY A 1 87 ? 15.020 -3.295 -9.433 1.00 94.62 87 GLY A CA 1
ATOM 649 C C . GLY A 1 87 ? 15.887 -3.860 -8.301 1.00 94.62 87 GLY A C 1
ATOM 650 O O . GLY A 1 87 ? 16.280 -5.023 -8.357 1.00 94.62 87 GLY A O 1
ATOM 651 N N . ALA A 1 88 ? 16.165 -3.069 -7.257 1.00 94.69 88 ALA A N 1
ATOM 652 C CA . ALA A 1 88 ? 16.954 -3.494 -6.097 1.00 94.69 88 ALA A CA 1
ATOM 653 C C . ALA A 1 88 ? 16.120 -4.121 -4.961 1.00 94.69 88 ALA A C 1
ATOM 655 O O . ALA A 1 88 ? 16.685 -4.752 -4.066 1.00 94.69 88 ALA A O 1
ATOM 656 N N . ASP A 1 89 ? 14.798 -3.938 -4.967 1.00 94.06 89 ASP A N 1
ATOM 657 C CA . ASP A 1 89 ? 13.899 -4.410 -3.913 1.00 94.06 89 ASP A CA 1
ATOM 658 C C . ASP A 1 89 ? 13.271 -5.763 -4.312 1.00 94.06 89 ASP A C 1
ATOM 660 O O . ASP A 1 89 ? 12.549 -5.834 -5.314 1.00 94.06 89 ASP A O 1
ATOM 664 N N . PRO A 1 90 ? 13.487 -6.838 -3.526 1.00 94.88 90 PRO A N 1
ATOM 665 C CA . PRO A 1 90 ? 13.065 -8.194 -3.882 1.00 94.88 90 PRO A CA 1
ATOM 666 C C . PRO A 1 90 ? 11.542 -8.391 -3.926 1.00 94.88 90 PRO A C 1
ATOM 668 O O . PRO A 1 90 ? 11.080 -9.382 -4.490 1.00 94.88 90 PRO A O 1
ATOM 671 N N . TYR A 1 91 ? 10.748 -7.480 -3.359 1.00 94.12 91 TYR A N 1
ATOM 672 C CA . TYR A 1 91 ? 9.285 -7.545 -3.392 1.00 94.12 91 TYR A CA 1
ATOM 673 C C . TYR A 1 91 ? 8.703 -6.818 -4.598 1.00 94.12 91 TYR A C 1
ATOM 675 O O . TYR A 1 91 ? 7.665 -7.220 -5.125 1.00 94.12 91 TYR A O 1
ATOM 683 N N . THR A 1 92 ? 9.355 -5.743 -5.043 1.00 95.75 92 THR A N 1
ATOM 684 C CA . THR A 1 92 ? 8.862 -4.934 -6.167 1.00 95.75 92 THR A CA 1
ATOM 685 C C . THR A 1 92 ? 9.461 -5.342 -7.510 1.00 95.75 92 THR A C 1
ATOM 687 O O . THR A 1 92 ? 8.749 -5.292 -8.516 1.00 95.75 92 THR A O 1
ATOM 690 N N . GLN A 1 93 ? 10.707 -5.828 -7.533 1.00 97.56 93 GLN A N 1
ATOM 691 C CA . GLN A 1 93 ? 11.386 -6.285 -8.746 1.00 97.56 93 GLN A CA 1
ATOM 692 C C . GLN A 1 93 ? 10.583 -7.366 -9.492 1.00 97.56 93 GLN A C 1
ATOM 694 O O . GLN A 1 93 ? 10.322 -7.172 -10.677 1.00 97.56 93 GLN A O 1
ATOM 699 N N . PRO A 1 94 ? 10.050 -8.427 -8.851 1.00 97.56 94 PRO A N 1
ATOM 700 C CA . PRO A 1 94 ? 9.268 -9.441 -9.565 1.00 97.56 94 PRO A CA 1
ATOM 701 C C . PRO A 1 94 ? 7.949 -8.924 -10.163 1.00 97.56 94 PRO A C 1
ATOM 703 O O . PRO A 1 94 ? 7.354 -9.592 -11.007 1.00 97.56 94 PRO A O 1
ATOM 706 N N . ILE A 1 95 ? 7.459 -7.766 -9.705 1.00 97.88 95 ILE A N 1
ATOM 707 C CA . ILE A 1 95 ? 6.185 -7.173 -10.137 1.00 97.88 95 ILE A CA 1
ATOM 708 C C . ILE A 1 95 ? 6.413 -6.192 -11.289 1.00 97.88 95 ILE A C 1
ATOM 710 O O . ILE A 1 95 ? 5.703 -6.237 -12.292 1.00 97.88 95 ILE A O 1
ATOM 714 N N . PHE A 1 96 ? 7.381 -5.288 -11.135 1.00 98.19 96 PHE A N 1
ATOM 715 C CA . PHE A 1 96 ? 7.592 -4.172 -12.060 1.00 98.19 96 PHE A CA 1
ATOM 716 C C . PHE A 1 96 ? 8.796 -4.351 -12.983 1.00 98.19 96 PHE A C 1
ATOM 718 O O . PHE A 1 96 ? 8.894 -3.629 -13.976 1.00 98.19 96 PHE A O 1
ATOM 725 N N . GLU A 1 97 ? 9.677 -5.305 -12.673 1.00 97.69 97 GLU A N 1
ATOM 726 C CA . GLU A 1 97 ? 10.869 -5.639 -13.452 1.00 97.69 97 GLU A CA 1
ATOM 727 C C . GLU A 1 97 ? 11.112 -7.156 -13.593 1.00 97.69 97 GLU A C 1
ATOM 729 O O . GLU A 1 97 ? 12.224 -7.632 -13.341 1.00 97.69 97 GLU A O 1
ATOM 734 N N . PRO A 1 98 ? 10.103 -7.952 -13.999 1.00 96.38 98 PRO A N 1
ATOM 735 C CA . PRO A 1 98 ? 10.214 -9.414 -14.024 1.00 96.38 98 PRO A CA 1
ATOM 736 C C . PRO A 1 98 ? 11.350 -9.933 -14.924 1.00 96.38 98 PRO A C 1
ATOM 738 O O . PRO A 1 98 ? 11.918 -10.985 -14.643 1.00 96.38 98 PRO A O 1
ATOM 741 N N . ASP A 1 99 ? 11.722 -9.172 -15.958 1.00 95.38 99 ASP A N 1
ATOM 742 C CA . ASP A 1 99 ? 12.820 -9.490 -16.881 1.00 95.38 99 ASP A CA 1
ATOM 743 C C . ASP A 1 99 ? 14.130 -8.745 -16.539 1.00 95.38 99 ASP A C 1
ATOM 745 O O . ASP A 1 99 ? 15.010 -8.595 -17.388 1.00 95.38 99 ASP A O 1
ATOM 749 N N . GLY A 1 100 ? 14.258 -8.222 -15.313 1.00 95.69 100 GLY A N 1
ATOM 750 C CA . GLY A 1 100 ? 15.420 -7.444 -14.863 1.00 95.69 100 GLY A CA 1
ATOM 751 C C . GLY A 1 100 ? 15.490 -6.019 -15.426 1.00 95.69 100 GLY A C 1
ATOM 752 O O . GLY A 1 100 ? 16.557 -5.409 -15.418 1.00 95.69 100 GLY A O 1
ATOM 753 N N . ARG A 1 101 ? 14.371 -5.508 -15.953 1.00 97.56 101 ARG A N 1
ATOM 754 C CA . ARG A 1 101 ? 14.202 -4.123 -16.412 1.00 97.56 101 ARG A CA 1
ATOM 755 C C . ARG A 1 101 ? 12.771 -3.635 -16.171 1.00 97.56 101 ARG A C 1
ATOM 757 O O . ARG A 1 101 ? 11.863 -4.467 -16.203 1.00 97.56 101 ARG A O 1
ATOM 764 N N . PRO A 1 102 ? 12.532 -2.316 -16.069 1.00 98.38 102 PRO A N 1
ATOM 765 C CA . PRO A 1 102 ? 11.189 -1.750 -16.006 1.00 98.38 102 PRO A CA 1
ATOM 766 C C . PRO A 1 102 ? 10.285 -2.228 -17.143 1.00 98.38 102 PRO A C 1
ATOM 768 O O . PRO A 1 102 ? 10.699 -2.278 -18.310 1.00 98.38 102 PRO A O 1
ATOM 771 N N . LEU A 1 103 ? 9.028 -2.523 -16.803 1.00 98.56 103 LEU A N 1
ATOM 772 C CA . LEU A 1 103 ? 7.975 -2.726 -17.794 1.00 98.56 103 LEU A CA 1
ATOM 773 C C . LEU A 1 103 ? 7.786 -1.466 -18.656 1.00 98.56 103 LEU A C 1
ATOM 775 O O . LEU A 1 103 ? 7.777 -0.328 -18.176 1.00 98.56 103 LEU A O 1
ATOM 779 N N . THR A 1 104 ? 7.587 -1.688 -19.947 1.00 98.56 104 THR A N 1
ATOM 780 C CA . THR A 1 104 ? 7.457 -0.682 -21.003 1.00 98.56 104 THR A CA 1
ATOM 781 C C . THR A 1 104 ? 6.018 -0.610 -21.525 1.00 98.56 104 THR A C 1
ATOM 783 O O . THR A 1 104 ? 5.200 -1.484 -21.225 1.00 98.56 104 THR A O 1
ATOM 786 N N . PRO A 1 105 ? 5.645 0.448 -22.272 1.00 98.75 105 PRO A N 1
ATOM 787 C CA . PRO A 1 105 ? 4.267 0.632 -22.712 1.00 98.75 105 PRO A CA 1
ATOM 788 C C . PRO A 1 105 ? 3.730 -0.568 -23.504 1.00 98.75 105 PRO A C 1
ATOM 790 O O . PRO A 1 105 ? 4.367 -1.032 -24.446 1.00 98.75 105 PRO A O 1
ATOM 793 N N . GLY A 1 106 ? 2.536 -1.035 -23.142 1.00 98.62 106 GLY A N 1
ATOM 794 C CA . GLY A 1 106 ? 1.874 -2.181 -23.772 1.00 98.62 106 GLY A CA 1
ATOM 795 C C . GLY A 1 106 ? 2.235 -3.549 -23.184 1.00 98.62 106 GLY A C 1
ATOM 796 O O . GLY A 1 106 ? 1.460 -4.485 -23.375 1.00 98.62 106 GLY A O 1
ATOM 797 N N . GLU A 1 107 ? 3.332 -3.677 -22.428 1.00 98.50 107 GLU A N 1
ATOM 798 C CA . GLU A 1 107 ? 3.607 -4.900 -21.659 1.00 98.50 107 GLU A CA 1
ATOM 799 C C . GLU A 1 107 ? 2.550 -5.090 -20.562 1.00 98.50 107 GLU A C 1
ATOM 801 O O . GLU A 1 107 ? 1.974 -4.121 -20.065 1.00 98.50 107 GLU A O 1
ATOM 806 N N . VAL A 1 108 ? 2.255 -6.342 -20.203 1.00 98.50 108 VAL A N 1
ATOM 807 C CA . VAL A 1 108 ? 1.166 -6.655 -19.266 1.00 98.50 108 VAL A CA 1
ATOM 808 C C . VAL A 1 108 ? 1.692 -6.694 -17.834 1.00 98.50 108 VAL A C 1
ATOM 810 O O . VAL A 1 108 ? 2.529 -7.530 -17.499 1.00 98.50 108 VAL A O 1
ATOM 813 N N . LEU A 1 109 ? 1.161 -5.818 -16.980 1.00 98.62 109 LEU A N 1
ATOM 814 C CA . LEU A 1 109 ? 1.421 -5.808 -15.542 1.00 98.62 109 LEU A CA 1
ATOM 815 C C . LEU A 1 109 ? 0.379 -6.662 -14.813 1.00 98.62 109 LEU A C 1
ATOM 817 O O . LEU A 1 109 ? -0.818 -6.447 -14.988 1.00 98.62 109 LEU A O 1
ATOM 821 N N . TYR A 1 110 ? 0.837 -7.571 -13.952 1.00 98.19 110 TYR A N 1
ATOM 822 C CA . TYR A 1 110 ? 0.000 -8.370 -13.053 1.00 98.19 110 TYR A CA 1
ATOM 823 C C . TYR A 1 110 ? 0.279 -7.990 -11.598 1.00 98.19 110 TYR A C 1
ATOM 825 O O . TYR A 1 110 ? 1.432 -7.843 -11.203 1.00 98.19 110 TYR A O 1
ATOM 833 N N . GLN A 1 111 ? -0.763 -7.896 -10.770 1.00 98.06 111 GLN A N 1
ATOM 834 C CA . GLN A 1 111 ? -0.640 -7.546 -9.349 1.00 98.06 111 GLN A CA 1
ATOM 835 C C . GLN A 1 111 ? -1.457 -8.508 -8.478 1.00 98.06 111 GLN A C 1
ATOM 837 O O . GLN A 1 111 ? -2.284 -8.097 -7.669 1.00 98.06 111 GLN A O 1
ATOM 842 N N . ARG A 1 112 ? -1.232 -9.817 -8.636 1.00 97.75 112 ARG A N 1
ATOM 843 C CA . ARG A 1 112 ? -2.057 -10.872 -8.010 1.00 97.75 112 ARG A CA 1
ATOM 844 C C . ARG A 1 112 ? -2.137 -10.771 -6.484 1.00 97.75 112 ARG A C 1
ATOM 846 O O . ARG A 1 112 ? -3.213 -10.951 -5.927 1.00 97.75 112 ARG A O 1
ATOM 853 N N . ASN A 1 113 ? -1.039 -10.406 -5.817 1.00 97.44 113 ASN A N 1
ATOM 854 C CA . ASN A 1 113 ? -1.042 -10.185 -4.366 1.00 97.44 113 ASN A CA 1
ATOM 855 C C . ASN A 1 113 ? -1.970 -9.026 -3.971 1.00 97.44 113 ASN A C 1
ATOM 857 O O . ASN A 1 113 ? -2.745 -9.158 -3.029 1.00 97.44 113 ASN A O 1
ATOM 861 N N . LEU A 1 114 ? -1.964 -7.927 -4.735 1.00 98.31 114 LEU A N 1
ATOM 862 C CA . LEU A 1 114 ? -2.902 -6.823 -4.530 1.00 98.31 114 LEU A CA 1
ATOM 863 C C . LEU A 1 114 ? -4.346 -7.262 -4.805 1.00 98.31 114 LEU A C 1
ATOM 865 O O . LEU A 1 114 ? -5.235 -6.918 -4.034 1.00 98.31 114 LEU A O 1
ATOM 869 N N . GLY A 1 115 ? -4.576 -8.060 -5.852 1.00 98.50 115 GLY A N 1
ATOM 870 C CA . GLY A 1 115 ? -5.886 -8.649 -6.149 1.00 98.50 115 GLY A CA 1
ATOM 871 C C . GLY A 1 115 ? -6.443 -9.453 -4.971 1.00 98.50 115 GLY A C 1
ATOM 872 O O . GLY A 1 115 ? -7.588 -9.242 -4.576 1.00 98.50 115 GLY A O 1
ATOM 873 N N . ASN A 1 116 ? -5.611 -10.286 -4.339 1.00 98.12 116 ASN A N 1
ATOM 874 C CA . ASN A 1 116 ? -5.979 -11.038 -3.135 1.00 98.12 116 ASN A CA 1
ATOM 875 C C . ASN A 1 116 ? -6.332 -10.113 -1.960 1.00 98.12 116 ASN A C 1
ATOM 877 O O . ASN A 1 116 ? -7.361 -10.318 -1.316 1.00 98.12 116 ASN A O 1
ATOM 881 N N . THR A 1 117 ? -5.540 -9.065 -1.714 1.00 98.31 117 THR A N 1
ATOM 882 C CA . THR A 1 117 ? -5.832 -8.065 -0.673 1.00 98.31 117 THR A CA 1
ATOM 883 C C . THR A 1 117 ? -7.156 -7.345 -0.934 1.00 98.31 117 THR A C 1
ATOM 885 O O . THR A 1 117 ? -7.993 -7.244 -0.038 1.00 98.31 117 THR A O 1
ATOM 888 N N . LEU A 1 118 ? -7.396 -6.885 -2.165 1.00 98.56 118 LEU A N 1
ATOM 889 C CA . LEU A 1 118 ? -8.650 -6.225 -2.544 1.00 98.56 118 LEU A CA 1
ATOM 890 C C . LEU A 1 118 ? -9.849 -7.172 -2.418 1.00 98.56 118 LEU A C 1
ATOM 892 O O . LEU A 1 118 ? -10.913 -6.756 -1.964 1.00 98.56 118 LEU A O 1
ATOM 896 N N . ARG A 1 119 ? -9.678 -8.453 -2.760 1.00 98.44 119 ARG A N 1
ATOM 897 C CA . ARG A 1 119 ? -10.703 -9.489 -2.595 1.00 98.44 119 ARG A CA 1
ATOM 898 C C . ARG A 1 119 ? -11.019 -9.750 -1.122 1.00 98.44 119 ARG A C 1
ATOM 900 O O . ARG A 1 119 ? -12.195 -9.879 -0.779 1.00 98.44 119 ARG A O 1
ATOM 907 N N . ALA A 1 120 ? -10.012 -9.777 -0.249 1.00 98.06 120 ALA A N 1
ATOM 908 C CA . ALA A 1 120 ? -10.215 -9.883 1.196 1.00 98.06 120 ALA A CA 1
ATOM 909 C C . ALA A 1 120 ? -11.011 -8.680 1.726 1.00 98.06 120 ALA A C 1
ATOM 911 O O . ALA A 1 120 ? -12.039 -8.871 2.369 1.00 98.06 120 ALA A O 1
ATOM 912 N N . ILE A 1 121 ? -10.632 -7.451 1.356 1.00 98.19 121 ILE A N 1
ATOM 913 C CA . ILE A 1 121 ? -11.366 -6.228 1.733 1.00 98.19 121 ILE A CA 1
ATOM 914 C C . ILE A 1 121 ? -12.812 -6.267 1.221 1.00 98.19 121 ILE A C 1
ATOM 916 O O . ILE A 1 121 ? -13.747 -5.948 1.950 1.00 98.19 121 ILE A O 1
ATOM 920 N N . ALA A 1 122 ? -13.029 -6.686 -0.024 1.00 97.88 122 ALA A N 1
ATOM 921 C CA . ALA A 1 122 ? -14.359 -6.718 -0.622 1.00 97.88 122 ALA A CA 1
ATOM 922 C C . ALA A 1 122 ? -15.305 -7.743 0.032 1.00 97.88 122 ALA A C 1
ATOM 924 O O . ALA A 1 122 ? -16.522 -7.562 -0.014 1.00 97.88 122 ALA A O 1
ATOM 925 N N . THR A 1 123 ? -14.759 -8.814 0.617 1.00 97.25 123 THR A N 1
ATOM 926 C CA . THR A 1 123 ? -15.537 -9.928 1.190 1.00 97.25 123 THR A CA 1
ATOM 927 C C . THR A 1 123 ? -15.641 -9.884 2.711 1.00 97.25 123 THR A C 1
ATOM 929 O O . THR A 1 123 ? -16.663 -10.289 3.257 1.00 97.25 123 THR A O 1
ATOM 932 N N . GLN A 1 124 ? -14.616 -9.378 3.392 1.00 96.94 124 GLN A N 1
ATOM 933 C CA . GLN A 1 124 ? -14.511 -9.343 4.855 1.00 96.94 124 GLN A CA 1
ATOM 934 C C . GLN A 1 124 ? -14.554 -7.908 5.401 1.00 96.94 124 GLN A C 1
ATOM 936 O O . GLN A 1 124 ? -14.640 -7.699 6.607 1.00 96.94 124 GLN A O 1
ATOM 941 N N . GLY A 1 125 ? -14.536 -6.901 4.525 1.00 96.31 125 GLY A N 1
ATOM 942 C CA . GLY A 1 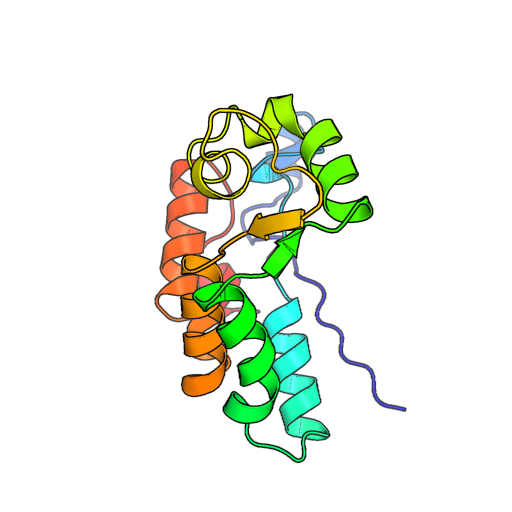125 ? -14.654 -5.500 4.900 1.00 96.31 125 GLY A CA 1
ATOM 943 C C . GLY A 1 125 ? -13.397 -4.963 5.575 1.00 96.31 125 GLY A C 1
ATOM 944 O O . GLY A 1 125 ? -12.272 -5.195 5.132 1.00 96.31 125 GLY A O 1
ATOM 945 N N . ARG A 1 126 ? -13.617 -4.184 6.633 1.00 96.81 126 ARG A N 1
ATOM 946 C CA . ARG A 1 126 ? -12.578 -3.432 7.340 1.00 96.81 126 ARG A CA 1
ATOM 947 C C . ARG A 1 126 ? -11.582 -4.358 8.031 1.00 96.81 126 ARG A C 1
ATOM 949 O O . ARG A 1 126 ? -10.374 -4.159 7.915 1.00 96.81 126 ARG A O 1
ATOM 956 N N . ASP A 1 127 ? -12.107 -5.375 8.699 1.00 96.88 127 ASP A N 1
ATOM 957 C CA . ASP A 1 127 ? -11.346 -6.264 9.569 1.00 96.88 127 ASP A CA 1
ATOM 958 C C . ASP A 1 127 ? -10.267 -7.005 8.776 1.00 96.88 127 ASP A C 1
ATOM 960 O O . ASP A 1 127 ? -9.161 -7.170 9.275 1.00 96.88 127 ASP A O 1
ATOM 964 N N . ALA A 1 128 ? -10.517 -7.324 7.498 1.00 96.88 128 ALA A N 1
ATOM 965 C CA . ALA A 1 128 ? -9.511 -7.916 6.612 1.00 96.88 128 ALA A CA 1
ATOM 966 C C . ALA A 1 128 ? -8.210 -7.099 6.534 1.00 96.88 128 ALA A C 1
ATOM 968 O O . ALA A 1 128 ? -7.140 -7.690 6.408 1.00 96.88 128 ALA A O 1
ATOM 969 N N . PHE A 1 129 ? -8.297 -5.764 6.584 1.00 98.12 129 PHE A N 1
ATOM 970 C CA . PHE A 1 129 ? -7.147 -4.871 6.432 1.00 98.12 129 PHE A CA 1
ATOM 971 C C . PHE A 1 129 ? -6.529 -4.436 7.762 1.00 98.12 129 PHE A C 1
ATOM 973 O O . PHE A 1 129 ? -5.308 -4.345 7.851 1.00 98.12 129 PHE A O 1
ATOM 980 N N . TYR A 1 130 ? -7.356 -4.146 8.770 1.00 98.38 130 TYR A N 1
ATOM 981 C CA . TYR A 1 130 ? -6.908 -3.505 10.014 1.00 98.38 130 TYR A CA 1
ATOM 982 C C . TYR A 1 130 ? -6.718 -4.471 11.189 1.00 98.38 130 TYR A C 1
ATOM 984 O O . TYR A 1 130 ? -5.984 -4.142 12.115 1.00 98.38 130 TYR A O 1
ATOM 992 N N . GLU A 1 131 ? -7.314 -5.666 11.142 1.00 97.62 131 GLU A N 1
ATOM 993 C CA . GLU A 1 131 ? -7.255 -6.637 12.249 1.00 97.62 131 GLU A CA 1
ATOM 994 C C . GLU A 1 131 ? -6.814 -8.045 11.805 1.00 97.62 131 GLU A C 1
ATOM 996 O O . GLU A 1 131 ? -6.206 -8.775 12.588 1.00 97.62 131 GLU A O 1
ATOM 1001 N N . GLY A 1 132 ? -7.076 -8.414 10.549 1.00 95.38 132 GLY A N 1
ATOM 1002 C CA . GLY A 1 132 ? -6.827 -9.736 9.979 1.00 95.38 132 GLY A CA 1
ATOM 1003 C C . GLY A 1 132 ? -5.433 -9.925 9.376 1.00 95.38 132 GLY A C 1
ATOM 1004 O O . GLY A 1 132 ? -4.472 -9.234 9.714 1.00 95.38 132 GLY A O 1
ATOM 1005 N N . ASP A 1 133 ? -5.330 -10.873 8.441 1.00 95.25 133 ASP A N 1
ATOM 1006 C CA . ASP A 1 133 ? -4.050 -11.326 7.879 1.00 95.25 133 ASP A CA 1
ATOM 1007 C C . ASP A 1 133 ? -3.241 -10.206 7.212 1.00 95.25 133 ASP A C 1
ATOM 1009 O O . ASP A 1 133 ? -2.013 -10.204 7.291 1.00 95.25 133 ASP A O 1
ATOM 1013 N N . VAL A 1 134 ? -3.901 -9.226 6.584 1.00 97.50 134 VAL A N 1
ATOM 1014 C CA . VAL A 1 134 ? -3.202 -8.083 5.977 1.00 97.50 134 VAL A CA 1
ATOM 1015 C C . VAL A 1 134 ? -2.554 -7.218 7.058 1.00 97.50 134 VAL A C 1
ATOM 1017 O O . VAL A 1 134 ? -1.409 -6.801 6.892 1.00 97.50 134 VAL A O 1
ATOM 1020 N N . ALA A 1 135 ? -3.238 -6.996 8.185 1.00 98.12 135 ALA A N 1
ATOM 1021 C CA . ALA A 1 135 ? -2.685 -6.233 9.299 1.00 98.12 135 ALA A CA 1
ATOM 1022 C C . ALA A 1 135 ? -1.468 -6.941 9.904 1.00 98.12 135 ALA A C 1
ATOM 1024 O O . ALA A 1 135 ? -0.433 -6.315 10.139 1.00 98.12 135 ALA A O 1
ATOM 1025 N N . ALA A 1 136 ? -1.571 -8.260 10.090 1.00 98.00 136 ALA A N 1
ATOM 1026 C CA . ALA A 1 136 ? -0.472 -9.086 10.574 1.00 98.00 136 ALA A CA 1
ATOM 1027 C C . ALA A 1 136 ? 0.740 -9.045 9.625 1.00 98.00 136 ALA A C 1
ATOM 1029 O O . ALA A 1 136 ? 1.869 -8.888 10.083 1.00 98.00 136 ALA A O 1
ATOM 1030 N N . GLN A 1 137 ? 0.521 -9.117 8.307 1.00 97.81 137 GLN A N 1
ATOM 1031 C CA . GLN A 1 137 ? 1.595 -9.031 7.311 1.00 97.81 137 GLN A CA 1
ATOM 1032 C C . GLN A 1 137 ? 2.266 -7.653 7.285 1.00 97.81 137 GLN A C 1
ATOM 1034 O O . GLN A 1 137 ? 3.491 -7.581 7.209 1.00 97.81 137 GLN A O 1
ATOM 1039 N N . ILE A 1 138 ? 1.498 -6.560 7.387 1.00 98.19 138 ILE A N 1
ATOM 1040 C CA . ILE A 1 1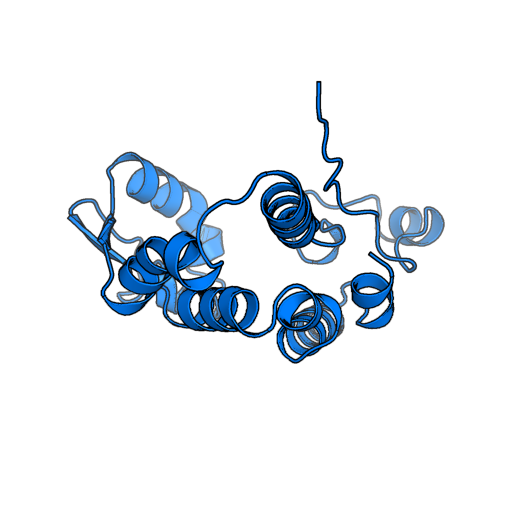38 ? 2.058 -5.201 7.469 1.00 98.19 138 ILE A CA 1
ATOM 1041 C C . ILE A 1 138 ? 2.905 -5.046 8.735 1.00 98.19 138 ILE A C 1
ATOM 1043 O O . ILE A 1 138 ? 4.016 -4.525 8.660 1.00 98.19 138 ILE A O 1
ATOM 1047 N N . ALA A 1 139 ? 2.404 -5.500 9.886 1.00 98.50 139 ALA A N 1
ATOM 1048 C CA . ALA A 1 139 ? 3.129 -5.417 11.151 1.00 98.50 139 ALA A CA 1
ATOM 1049 C C . ALA A 1 139 ? 4.412 -6.262 11.132 1.00 98.50 139 ALA A C 1
ATOM 1051 O O . ALA A 1 139 ? 5.459 -5.778 11.551 1.00 98.50 139 ALA A O 1
ATOM 1052 N N . ALA A 1 140 ? 4.353 -7.482 10.590 1.00 98.44 140 ALA A N 1
ATOM 1053 C CA . ALA A 1 140 ? 5.521 -8.350 10.446 1.00 98.44 140 ALA A CA 1
ATOM 1054 C C . ALA A 1 140 ? 6.584 -7.732 9.526 1.00 98.44 140 ALA A C 1
ATOM 1056 O O . ALA A 1 140 ? 7.756 -7.695 9.886 1.00 98.44 140 ALA A O 1
ATOM 1057 N N . PHE A 1 141 ? 6.175 -7.183 8.378 1.00 97.88 141 PHE A N 1
ATOM 1058 C CA . PHE A 1 141 ? 7.089 -6.481 7.477 1.00 97.88 141 PHE A CA 1
ATOM 1059 C C . PHE A 1 141 ? 7.678 -5.227 8.132 1.00 97.88 141 PHE A C 1
ATOM 1061 O O . PHE A 1 141 ? 8.861 -4.932 7.988 1.00 97.88 141 PHE A O 1
ATOM 1068 N N . SER A 1 142 ? 6.861 -4.474 8.869 1.00 98.44 142 SER A N 1
ATOM 1069 C CA . SER A 1 142 ? 7.337 -3.322 9.626 1.00 98.44 142 SER A CA 1
ATOM 1070 C C . SER A 1 142 ? 8.421 -3.743 10.618 1.00 98.44 142 SER A C 1
ATOM 1072 O O . SER A 1 142 ? 9.509 -3.182 10.570 1.00 98.44 142 SER A O 1
ATOM 1074 N N . ASP A 1 143 ? 8.177 -4.758 11.447 1.00 98.25 143 ASP A N 1
ATOM 1075 C CA . ASP A 1 143 ? 9.155 -5.272 12.415 1.00 98.25 143 ASP A CA 1
ATOM 1076 C C . ASP A 1 143 ? 10.452 -5.756 11.741 1.00 98.25 143 ASP A C 1
ATOM 1078 O O . ASP A 1 143 ? 11.542 -5.316 12.111 1.00 98.25 143 ASP A O 1
ATOM 1082 N N . GLU A 1 144 ? 10.340 -6.562 10.678 1.00 97.75 144 GLU A N 1
ATOM 1083 C CA . GLU A 1 144 ? 11.481 -7.106 9.925 1.00 97.75 144 GLU A CA 1
ATOM 1084 C C . GLU A 1 144 ? 12.431 -6.010 9.417 1.00 97.75 144 GLU A C 1
ATOM 1086 O O . GLU A 1 144 ? 13.654 -6.159 9.468 1.00 97.75 144 GLU A O 1
ATOM 1091 N N . TYR A 1 145 ? 11.877 -4.885 8.962 1.00 96.38 145 TYR A N 1
ATOM 1092 C CA . TYR A 1 145 ? 12.650 -3.774 8.407 1.00 96.38 145 TYR A CA 1
ATOM 1093 C C . TYR A 1 145 ? 12.965 -2.667 9.428 1.00 96.38 145 TYR A C 1
ATOM 1095 O O . TYR A 1 145 ? 13.503 -1.620 9.053 1.00 96.38 145 TYR A O 1
ATOM 1103 N N . GLY A 1 146 ? 12.678 -2.880 10.719 1.00 97.25 146 GLY A N 1
ATOM 1104 C CA . GLY A 1 146 ? 12.938 -1.909 11.790 1.00 97.25 146 GLY A CA 1
ATOM 1105 C C . GLY A 1 146 ? 11.991 -0.704 11.775 1.00 97.25 146 GLY A C 1
ATOM 1106 O O . GLY A 1 146 ? 12.369 0.399 12.175 1.00 97.25 146 GLY A O 1
ATOM 1107 N N . GLY A 1 147 ? 10.788 -0.907 11.252 1.00 98.00 147 GLY A N 1
ATOM 1108 C CA . GLY A 1 147 ? 9.660 0.008 11.253 1.00 98.00 147 GLY A CA 1
ATOM 1109 C C . GLY A 1 147 ? 8.979 0.142 12.612 1.00 98.00 147 GLY A C 1
ATOM 1110 O O . GLY A 1 147 ? 9.378 -0.454 13.608 1.00 98.00 147 GLY A O 1
ATOM 1111 N N . LEU A 1 148 ? 7.934 0.970 12.641 1.00 98.25 148 LEU A N 1
ATOM 1112 C CA . LEU A 1 148 ? 7.224 1.335 13.873 1.00 98.25 148 LEU A CA 1
ATOM 1113 C C . LEU A 1 148 ? 5.745 0.944 13.874 1.00 98.25 148 LEU A C 1
ATOM 1115 O O . LEU A 1 148 ? 5.100 1.071 14.908 1.00 98.25 148 LEU A O 1
ATOM 1119 N N . ILE A 1 149 ? 5.196 0.512 12.736 1.00 98.62 149 ILE A N 1
ATOM 1120 C CA . ILE A 1 149 ? 3.796 0.096 12.645 1.00 98.62 149 ILE A CA 1
ATOM 1121 C C . ILE A 1 149 ? 3.639 -1.254 13.336 1.00 98.62 149 ILE A C 1
ATOM 1123 O O . ILE A 1 149 ? 4.272 -2.234 12.946 1.00 98.62 149 ILE A O 1
ATOM 1127 N N . THR A 1 150 ? 2.753 -1.307 14.325 1.00 98.44 150 THR A N 1
ATOM 1128 C CA . THR A 1 150 ? 2.334 -2.548 14.977 1.00 98.44 150 THR A CA 1
ATOM 1129 C C . THR A 1 150 ? 0.934 -2.963 14.528 1.00 98.44 150 THR A C 1
ATOM 1131 O O . THR A 1 150 ? 0.164 -2.162 13.993 1.00 98.44 150 THR A O 1
ATOM 1134 N N . GLN A 1 151 ? 0.569 -4.222 14.784 1.00 97.88 151 GLN A N 1
ATOM 1135 C CA . GLN A 1 151 ? -0.802 -4.686 14.554 1.00 97.88 151 GLN A CA 1
ATOM 1136 C C . GLN A 1 151 ? -1.804 -3.927 15.439 1.00 97.88 151 GLN A C 1
ATOM 1138 O O . GLN A 1 151 ? -2.919 -3.650 15.009 1.00 97.88 151 GLN A O 1
ATOM 1143 N N . GLU A 1 152 ? -1.395 -3.527 16.647 1.00 98.12 152 GLU A N 1
ATOM 1144 C CA . GLU A 1 152 ? -2.228 -2.714 17.533 1.00 98.12 152 GLU A CA 1
ATOM 1145 C C . GLU A 1 152 ? -2.461 -1.302 16.972 1.00 98.12 152 GLU A C 1
ATOM 1147 O O . GLU A 1 152 ? -3.575 -0.790 17.064 1.00 98.12 152 GLU A O 1
ATOM 1152 N N . ASP A 1 153 ? -1.459 -0.680 16.341 1.00 98.25 153 ASP A N 1
ATOM 1153 C CA . ASP A 1 153 ? -1.646 0.621 15.685 1.00 98.25 153 ASP A CA 1
ATOM 1154 C C . ASP A 1 153 ? -2.644 0.545 14.522 1.00 98.25 153 ASP A C 1
ATOM 1156 O O . ASP A 1 153 ? -3.447 1.459 14.340 1.00 98.25 153 ASP A O 1
ATOM 1160 N N . LEU A 1 154 ? -2.610 -0.544 13.745 1.00 98.31 154 LEU A N 1
ATOM 1161 C CA . LEU A 1 154 ? -3.557 -0.788 12.653 1.00 98.31 154 LEU A CA 1
ATOM 1162 C C . LEU A 1 154 ? -4.979 -1.003 13.186 1.00 98.31 154 LEU A C 1
ATOM 1164 O O . LEU A 1 154 ? -5.913 -0.384 12.682 1.00 98.31 154 LEU A O 1
ATOM 1168 N N . ALA A 1 155 ? -5.136 -1.809 14.237 1.00 97.56 155 ALA A N 1
ATOM 1169 C CA . ALA A 1 155 ? -6.435 -2.089 14.848 1.00 97.56 155 ALA A CA 1
ATOM 1170 C C . ALA A 1 155 ? -7.074 -0.851 15.507 1.00 97.56 155 ALA A C 1
ATOM 1172 O O . ALA A 1 155 ? -8.293 -0.778 15.632 1.00 97.56 155 ALA A O 1
ATOM 1173 N N . ARG A 1 156 ? -6.258 0.124 15.935 1.00 94.94 156 ARG A N 1
ATOM 1174 C CA . ARG A 1 156 ? -6.707 1.385 16.554 1.00 94.94 156 ARG A CA 1
ATOM 1175 C C . ARG A 1 156 ? -7.114 2.475 15.561 1.00 94.94 156 ARG A C 1
ATOM 1177 O O . ARG A 1 156 ? -7.658 3.488 16.010 1.00 94.94 156 ARG A O 1
ATOM 1184 N N . PHE A 1 157 ? -6.795 2.323 14.275 1.00 91.06 157 PHE A N 1
ATOM 1185 C CA . PHE A 1 157 ? -7.326 3.209 13.235 1.00 91.06 157 PHE A CA 1
ATOM 1186 C C . PHE A 1 157 ? -8.854 3.118 13.204 1.00 91.06 157 PHE A C 1
ATOM 1188 O O . PHE A 1 157 ? -9.510 4.079 12.755 1.00 91.06 157 PHE A O 1
#

Radius of gyration: 17.58 Å; chains: 1; bounding box: 44×29×44 Å